Protein AF-A0A3B1D329-F1 (afdb_monomer_lite)

InterPro domains:
  IPR002586 CobQ/CobB/MinD/ParA nucleotide binding domain [PF01656] (5-51)
  IPR027417 P-loop containing nucleoside triphosphate hydrolase [G3DSA:3.40.50.300] (2-54)
  IPR027417 P-loop containing nucleoside triphosphate hydrolase [SSF52540] (1-50)

Radius of gyration: 12.96 Å; chains: 1; bounding box: 32×29×29 Å

Structure (mmCIF, N/CA/C/O backbone):
data_AF-A0A3B1D329-F1
#
_entry.id   AF-A0A3B1D329-F1
#
loop_
_atom_site.group_PDB
_atom_site.id
_atom_site.type_symbol
_atom_site.label_atom_id
_atom_site.label_alt_id
_atom_site.label_comp_id
_atom_site.label_asym_id
_atom_site.label_entity_id
_atom_site.label_seq_id
_atom_site.pdbx_PDB_ins_code
_atom_site.Cartn_x
_atom_site.Cartn_y
_atom_site.Cartn_z
_atom_site.occupancy
_atom_site.B_iso_or_equiv
_atom_site.auth_seq_id
_atom_site.auth_comp_id
_atom_site.auth_asym_id
_atom_site.auth_atom_id
_atom_site.pdbx_PDB_model_num
ATOM 1 N N . MET A 1 1 ? -5.398 -6.937 19.341 1.00 67.31 1 MET A N 1
ATOM 2 C CA . MET A 1 1 ? -4.667 -7.782 18.371 1.00 67.31 1 MET A CA 1
ATOM 3 C C . MET A 1 1 ? -4.916 -7.240 16.974 1.00 67.31 1 MET A C 1
ATOM 5 O O . MET A 1 1 ? -6.066 -7.178 16.560 1.00 67.31 1 MET A O 1
ATOM 9 N N . THR A 1 2 ? -3.877 -6.784 16.281 1.00 84.25 2 THR A N 1
ATOM 10 C CA . THR A 1 2 ? -3.965 -6.260 14.907 1.00 84.25 2 THR A CA 1
ATOM 11 C C . THR A 1 2 ? -3.833 -7.412 13.910 1.00 84.25 2 THR A C 1
ATOM 13 O O . THR A 1 2 ? -3.003 -8.297 14.108 1.00 84.25 2 THR A O 1
ATOM 16 N N . ARG A 1 3 ? -4.652 -7.431 12.851 1.00 92.75 3 ARG A N 1
ATOM 17 C CA . ARG A 1 3 ? -4.521 -8.420 11.766 1.00 92.75 3 ARG A CA 1
ATOM 18 C C . ARG A 1 3 ? -3.524 -7.893 10.732 1.00 92.75 3 ARG A C 1
ATOM 20 O O . ARG A 1 3 ? -3.607 -6.723 10.368 1.00 92.75 3 ARG A O 1
ATOM 27 N N . SER A 1 4 ? -2.641 -8.759 10.241 1.00 94.12 4 SER A N 1
ATOM 28 C CA . SER A 1 4 ? -1.665 -8.426 9.197 1.00 94.12 4 SER A CA 1
ATOM 29 C C . SER A 1 4 ? -1.916 -9.258 7.943 1.00 94.12 4 SER A C 1
ATOM 31 O O . SER A 1 4 ? -2.175 -10.456 8.035 1.00 94.12 4 SER A O 1
ATOM 33 N N . LEU A 1 5 ? -1.823 -8.619 6.775 1.00 95.06 5 LEU A N 1
ATOM 34 C CA . LEU A 1 5 ? -1.936 -9.251 5.461 1.00 95.06 5 LEU A CA 1
ATOM 35 C C . LEU A 1 5 ? -0.698 -8.898 4.633 1.00 95.06 5 LEU A C 1
ATOM 37 O O . LEU A 1 5 ? -0.435 -7.723 4.385 1.00 95.06 5 LEU A O 1
ATOM 41 N N . MET A 1 6 ? 0.052 -9.911 4.201 1.00 95.69 6 MET A N 1
ATOM 42 C CA . MET A 1 6 ? 1.231 -9.729 3.356 1.00 95.69 6 MET A CA 1
ATOM 43 C C . MET A 1 6 ? 0.872 -9.963 1.890 1.00 95.69 6 MET A C 1
ATOM 45 O O . MET A 1 6 ? 0.334 -11.011 1.543 1.00 95.69 6 MET A O 1
ATOM 49 N N . ILE A 1 7 ? 1.205 -9.001 1.028 1.00 95.50 7 ILE A N 1
ATOM 50 C CA . ILE A 1 7 ? 1.027 -9.122 -0.422 1.00 95.50 7 ILE A CA 1
ATOM 51 C C . ILE A 1 7 ? 2.373 -9.458 -1.059 1.00 95.50 7 ILE A C 1
ATOM 53 O O . ILE A 1 7 ? 3.320 -8.674 -0.986 1.00 95.50 7 ILE A O 1
ATOM 57 N N . GLN A 1 8 ? 2.440 -10.631 -1.684 1.00 95.12 8 GLN A N 1
ATOM 58 C CA . GLN A 1 8 ? 3.638 -11.171 -2.323 1.00 95.12 8 GLN A CA 1
ATOM 59 C C . GLN A 1 8 ? 3.508 -11.172 -3.847 1.00 95.12 8 GLN A C 1
ATOM 61 O O . GLN A 1 8 ? 2.416 -11.057 -4.398 1.00 95.12 8 GLN A O 1
ATOM 66 N N . GLY A 1 9 ? 4.637 -11.286 -4.541 1.00 92.94 9 GLY A N 1
ATOM 67 C CA . GLY A 1 9 ? 4.678 -11.396 -5.997 1.00 92.94 9 GLY A CA 1
ATOM 68 C C . GLY A 1 9 ? 6.030 -11.912 -6.469 1.00 92.94 9 GLY A C 1
ATOM 69 O O . GLY A 1 9 ? 7.016 -11.820 -5.746 1.00 92.94 9 GLY A O 1
ATOM 70 N N . THR A 1 10 ? 6.073 -12.441 -7.687 1.00 95.44 10 THR A N 1
ATOM 71 C CA . THR A 1 10 ? 7.213 -13.198 -8.236 1.00 95.44 10 THR A CA 1
ATOM 72 C C . THR A 1 10 ? 8.360 -12.335 -8.766 1.00 95.44 10 THR A C 1
ATOM 74 O O . THR A 1 10 ? 9.387 -12.863 -9.174 1.00 95.44 10 THR A O 1
ATOM 77 N N . GLY A 1 11 ? 8.215 -11.009 -8.754 1.00 91.75 11 GLY A N 1
ATOM 78 C CA . GLY A 1 11 ? 9.249 -10.087 -9.215 1.00 91.75 11 GLY A CA 1
ATOM 79 C C . GLY A 1 11 ? 9.058 -8.664 -8.705 1.00 91.75 11 GLY A C 1
ATOM 80 O O . GLY A 1 11 ? 8.039 -8.322 -8.086 1.00 91.75 11 GLY A O 1
ATOM 81 N N . SER A 1 12 ? 10.047 -7.807 -8.961 1.00 89.56 12 SER A N 1
ATOM 82 C CA . SER A 1 12 ? 9.899 -6.358 -8.786 1.00 89.56 12 SER A CA 1
ATOM 83 C C . SER A 1 12 ? 8.978 -5.784 -9.871 1.00 89.56 12 SER A C 1
ATOM 85 O O . SER A 1 12 ? 8.817 -6.379 -10.929 1.00 89.56 12 SER A O 1
ATOM 87 N N . GLY A 1 13 ? 8.304 -4.666 -9.600 1.00 89.81 13 GLY A N 1
ATOM 88 C CA . GLY A 1 13 ? 7.458 -3.992 -10.600 1.00 89.81 13 GLY A CA 1
ATOM 89 C C . GLY A 1 13 ? 6.123 -4.667 -10.957 1.00 89.81 13 GLY A C 1
ATOM 90 O O . GLY A 1 13 ? 5.291 -4.022 -11.578 1.00 89.81 13 GLY A O 1
ATOM 91 N N . VAL A 1 14 ? 5.838 -5.891 -10.493 1.00 95.81 14 VAL A N 1
ATOM 92 C CA . VAL A 1 14 ? 4.595 -6.642 -10.815 1.00 95.81 14 VAL A CA 1
ATOM 93 C C . VAL A 1 14 ? 3.291 -6.063 -10.221 1.00 95.81 14 VAL A C 1
ATOM 95 O O . VAL A 1 14 ? 2.284 -6.752 -10.138 1.00 95.81 14 VAL A O 1
ATOM 98 N N . GLY A 1 15 ? 3.295 -4.817 -9.739 1.00 95.00 15 GLY A N 1
ATOM 99 C CA . GLY A 1 15 ? 2.081 -4.134 -9.269 1.00 95.00 15 GLY A CA 1
ATOM 100 C C . GLY A 1 15 ? 1.691 -4.355 -7.801 1.00 95.00 15 GLY A C 1
ATOM 101 O O . GLY A 1 15 ? 0.646 -3.870 -7.379 1.00 95.00 15 GLY A O 1
ATOM 102 N N . LYS A 1 16 ? 2.530 -5.004 -6.978 1.00 94.94 16 LYS A N 1
ATOM 103 C CA . LYS A 1 16 ? 2.241 -5.266 -5.545 1.00 94.94 16 LYS A CA 1
ATOM 104 C C . LYS A 1 16 ? 1.791 -4.016 -4.777 1.00 94.94 16 LYS A C 1
ATOM 106 O O . LYS A 1 16 ? 0.804 -4.057 -4.053 1.00 94.94 16 LYS A O 1
ATOM 111 N N . SER A 1 17 ? 2.489 -2.893 -4.958 1.00 93.31 17 SER A N 1
ATOM 112 C CA . SER A 1 17 ? 2.148 -1.631 -4.286 1.00 93.31 17 SER A CA 1
ATOM 113 C C . SER A 1 17 ? 0.801 -1.061 -4.737 1.00 93.31 17 SER A C 1
ATOM 115 O O . SER A 1 17 ? 0.081 -0.508 -3.912 1.00 93.31 17 SER A O 1
ATOM 117 N N . PHE A 1 18 ? 0.432 -1.240 -6.008 1.00 96.38 18 PHE A N 1
ATOM 118 C CA . PHE A 1 18 ? -0.866 -0.807 -6.526 1.00 96.38 18 PHE A CA 1
ATOM 119 C C . PHE A 1 18 ? -2.006 -1.633 -5.917 1.00 96.38 18 PHE A C 1
ATOM 121 O O . PHE A 1 18 ? -2.992 -1.075 -5.441 1.00 96.38 18 PHE A O 1
ATOM 128 N N . VAL A 1 19 ? -1.823 -2.955 -5.830 1.00 97.44 19 VAL A N 1
ATOM 129 C CA . VAL A 1 19 ? -2.774 -3.857 -5.161 1.00 97.44 19 VAL A CA 1
ATOM 130 C C . VAL A 1 19 ? -2.930 -3.497 -3.681 1.00 97.44 19 VAL A C 1
ATOM 132 O O . VAL A 1 19 ? -4.055 -3.376 -3.202 1.00 97.44 19 VAL A O 1
ATOM 135 N N . VAL A 1 20 ? -1.825 -3.262 -2.961 1.00 97.12 20 VAL A N 1
ATOM 136 C CA . VAL A 1 20 ? -1.864 -2.827 -1.551 1.00 97.12 20 VAL A CA 1
ATOM 137 C C . VAL A 1 20 ? -2.647 -1.520 -1.397 1.00 97.12 20 VAL A C 1
ATOM 139 O O . VAL A 1 20 ? -3.515 -1.439 -0.532 1.00 97.12 20 VAL A O 1
ATOM 142 N N . ALA A 1 21 ? -2.403 -0.520 -2.250 1.00 97.19 21 ALA A N 1
ATOM 143 C CA . ALA A 1 21 ? -3.131 0.748 -2.208 1.00 97.19 21 ALA A CA 1
ATOM 144 C C . ALA A 1 21 ? -4.644 0.564 -2.446 1.00 97.19 21 ALA A C 1
ATOM 146 O O . ALA A 1 21 ? -5.455 1.151 -1.726 1.00 97.19 21 ALA A O 1
ATOM 147 N N . GLY A 1 22 ? -5.026 -0.290 -3.403 1.00 98.25 22 GLY A N 1
ATOM 148 C CA . GLY A 1 22 ? -6.424 -0.638 -3.672 1.00 98.25 22 GLY A CA 1
ATOM 149 C C . GLY A 1 22 ? -7.105 -1.328 -2.487 1.00 98.25 22 GLY A C 1
ATOM 150 O O . GLY A 1 22 ? -8.200 -0.938 -2.088 1.00 98.25 22 GLY A O 1
ATOM 151 N N . LEU A 1 23 ? -6.432 -2.292 -1.854 1.00 98.06 23 LEU A N 1
ATOM 152 C CA . LEU A 1 23 ? -6.943 -2.953 -0.649 1.00 98.06 23 LEU A CA 1
ATOM 153 C C . LEU A 1 23 ? -7.098 -1.971 0.517 1.00 98.06 23 LEU A C 1
ATOM 155 O O . LEU A 1 23 ? -8.130 -1.972 1.183 1.00 98.06 23 LEU A O 1
ATOM 159 N N . CYS A 1 24 ? -6.119 -1.087 0.736 1.00 97.88 24 CYS A N 1
ATOM 160 C CA . CYS A 1 24 ? -6.230 -0.039 1.751 1.00 97.88 24 CYS A CA 1
ATOM 161 C C . CYS A 1 24 ? -7.441 0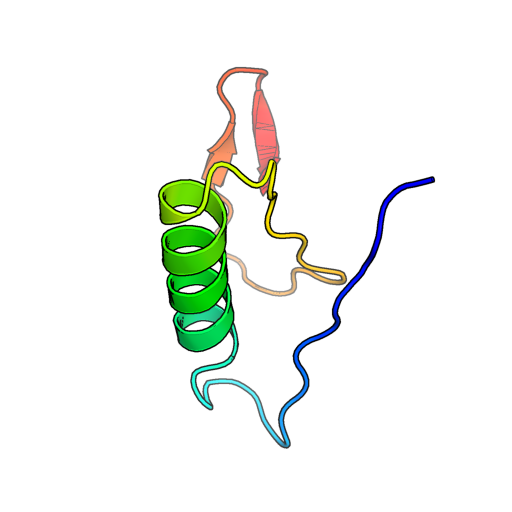.871 1.504 1.00 97.88 24 CYS A C 1
ATOM 163 O O . CYS A 1 24 ? -8.128 1.237 2.456 1.00 97.88 24 CYS A O 1
ATOM 165 N N . ARG A 1 25 ? -7.734 1.213 0.242 1.00 98.50 25 ARG A N 1
ATOM 166 C CA . ARG A 1 25 ? -8.927 1.991 -0.115 1.00 98.50 25 ARG A CA 1
ATOM 167 C C . ARG A 1 25 ? -10.209 1.251 0.257 1.00 98.50 25 ARG A C 1
ATOM 169 O O . ARG A 1 25 ? -11.017 1.812 0.987 1.00 98.50 25 ARG A O 1
ATOM 176 N N . ILE A 1 26 ? -10.344 -0.005 -0.170 1.00 98.50 26 ILE A N 1
ATOM 177 C CA . ILE A 1 26 ? -11.524 -0.837 0.106 1.00 98.50 26 ILE A CA 1
ATOM 178 C C . ILE A 1 26 ? -11.751 -0.983 1.615 1.00 98.50 26 ILE A C 1
ATOM 180 O O . ILE A 1 26 ? -12.849 -0.730 2.099 1.00 98.50 26 ILE A O 1
ATOM 184 N N . PHE A 1 27 ? -10.715 -1.338 2.381 1.00 97.81 27 PHE A N 1
ATOM 185 C CA . PHE A 1 27 ? -10.844 -1.517 3.829 1.00 97.81 27 PHE A CA 1
ATOM 186 C C . PHE A 1 27 ? -11.224 -0.222 4.541 1.00 97.81 27 PHE A C 1
ATOM 188 O O . PHE A 1 27 ? -12.084 -0.235 5.420 1.00 97.81 27 PHE A O 1
ATOM 195 N N 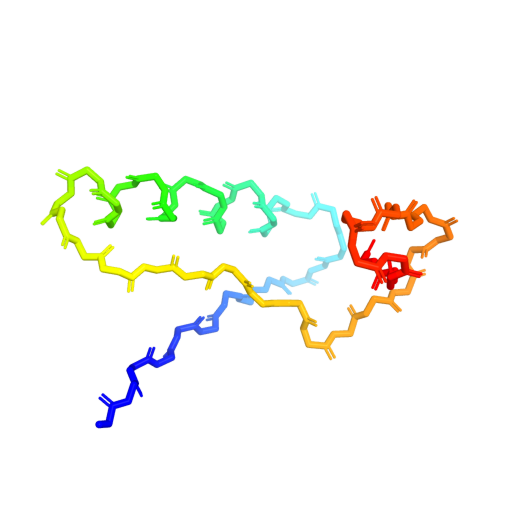. ARG A 1 28 ? -10.642 0.906 4.131 1.00 98.12 28 ARG A N 1
ATOM 196 C CA . ARG A 1 28 ? -11.024 2.212 4.665 1.00 98.12 28 ARG A CA 1
ATOM 197 C C . ARG A 1 28 ? -12.488 2.536 4.363 1.00 98.12 28 ARG A C 1
ATOM 199 O O . ARG A 1 28 ? -13.183 3.017 5.250 1.00 98.12 28 ARG A O 1
ATOM 206 N N . ASP A 1 29 ? -12.958 2.261 3.149 1.00 98.56 29 ASP A N 1
ATOM 207 C CA . ASP A 1 29 ? -14.346 2.518 2.748 1.00 98.56 29 ASP A CA 1
ATOM 208 C C . ASP A 1 29 ? -15.337 1.584 3.485 1.00 98.56 29 ASP A C 1
ATOM 210 O O . ASP A 1 29 ? -16.483 1.954 3.714 1.00 98.56 29 ASP A O 1
ATOM 214 N N . MET A 1 30 ? -14.872 0.424 3.965 1.00 98.19 30 MET A N 1
ATOM 215 C CA . MET A 1 30 ? -15.598 -0.463 4.890 1.00 98.19 30 MET A CA 1
ATOM 216 C C . MET A 1 30 ? -15.538 -0.016 6.367 1.00 98.19 30 MET A C 1
ATOM 218 O O . MET A 1 30 ? -16.026 -0.728 7.242 1.00 98.19 30 MET A O 1
ATOM 222 N N . GLY A 1 31 ? -14.908 1.122 6.683 1.00 97.88 31 GLY A N 1
ATOM 223 C CA . GLY A 1 31 ? -14.728 1.603 8.059 1.00 97.88 31 GLY A CA 1
ATOM 224 C C . GLY A 1 31 ? -13.642 0.868 8.855 1.00 97.88 31 GLY A C 1
ATOM 225 O O . GLY A 1 31 ? -13.528 1.050 10.068 1.00 97.88 31 GLY A O 1
ATOM 226 N N . ILE A 1 32 ? -12.818 0.044 8.202 1.00 96.88 32 ILE A N 1
ATOM 227 C CA . ILE A 1 32 ? -11.727 -0.695 8.843 1.00 96.88 32 ILE A CA 1
ATOM 228 C C . ILE A 1 32 ? -10.488 0.200 8.914 1.00 96.88 32 ILE A C 1
ATOM 230 O O . ILE A 1 32 ? -9.999 0.712 7.904 1.00 96.88 32 ILE A O 1
ATOM 234 N N . LYS A 1 33 ? -9.919 0.342 10.118 1.00 96.88 33 LYS A N 1
ATOM 235 C CA . LYS A 1 33 ? -8.633 1.021 10.304 1.00 96.88 33 L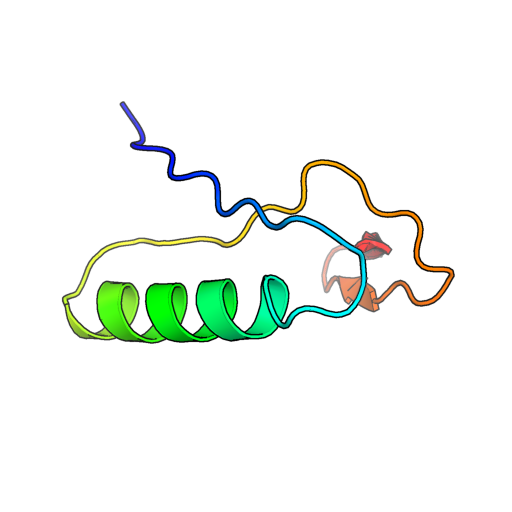YS A CA 1
ATOM 236 C C . LYS A 1 33 ? -7.519 0.182 9.672 1.00 96.88 33 LYS A C 1
ATOM 238 O O . LYS A 1 33 ? -7.195 -0.897 10.160 1.00 96.88 33 LYS A O 1
ATOM 243 N N . VAL A 1 34 ? -6.926 0.697 8.600 1.00 96.88 34 VAL A N 1
ATOM 244 C CA . VAL A 1 34 ? -5.865 0.042 7.827 1.00 96.88 34 VAL A CA 1
ATOM 245 C C . VAL A 1 34 ? -4.674 0.983 7.661 1.00 96.88 34 VAL A C 1
ATOM 247 O O . VAL A 1 34 ? -4.849 2.191 7.514 1.00 96.88 34 VAL A O 1
ATOM 250 N N . ALA A 1 35 ? -3.466 0.425 7.657 1.00 95.19 35 ALA A N 1
ATOM 251 C CA . ALA A 1 35 ? -2.247 1.126 7.276 1.00 95.19 35 ALA A CA 1
ATOM 252 C C . ALA A 1 35 ? -1.386 0.212 6.386 1.00 95.19 35 ALA A C 1
ATOM 254 O O . ALA A 1 35 ? -1.276 -0.981 6.685 1.00 95.19 35 ALA A O 1
ATOM 255 N N . PRO A 1 36 ? -0.792 0.728 5.296 1.00 94.00 36 P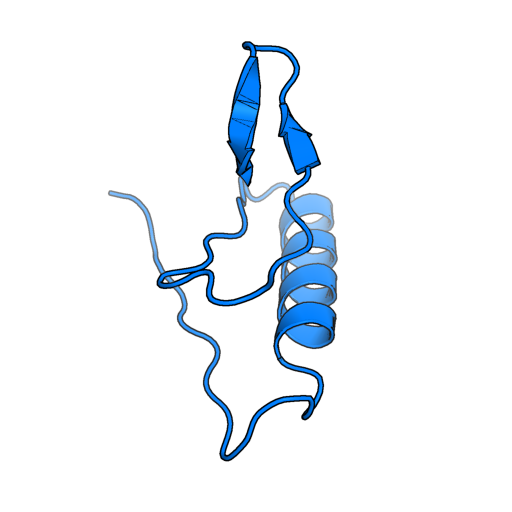RO A N 1
ATOM 256 C CA . PRO A 1 36 ? 0.188 -0.023 4.526 1.00 94.00 36 PRO A CA 1
ATOM 257 C C . PRO A 1 36 ? 1.512 -0.115 5.295 1.00 94.00 36 PRO A C 1
ATOM 259 O O . PRO A 1 36 ? 1.888 0.803 6.021 1.00 94.00 36 PRO A O 1
ATOM 262 N N . PHE A 1 37 ? 2.246 -1.206 5.091 1.00 91.44 37 PHE A N 1
ATOM 263 C CA . PHE A 1 37 ? 3.595 -1.384 5.620 1.00 91.44 37 PHE A CA 1
ATOM 264 C C . PHE A 1 37 ? 4.480 -2.038 4.561 1.00 91.44 37 PHE A C 1
ATOM 266 O O . PHE A 1 37 ? 4.084 -3.020 3.929 1.00 91.44 37 PHE A O 1
ATOM 273 N N . LYS A 1 38 ? 5.678 -1.487 4.357 1.00 88.00 38 LYS A N 1
ATOM 274 C CA . LYS A 1 38 ? 6.680 -2.026 3.437 1.00 88.00 38 LYS A CA 1
ATOM 275 C C . LYS A 1 38 ? 7.805 -2.626 4.277 1.00 88.00 38 LYS A C 1
ATOM 277 O O . LYS A 1 38 ? 8.519 -1.896 4.948 1.00 88.00 38 LYS A O 1
ATOM 282 N N . SER A 1 39 ? 7.947 -3.950 4.247 1.00 83.50 39 SER A N 1
ATOM 283 C CA . SER A 1 39 ? 8.911 -4.671 5.095 1.00 83.50 39 SER A CA 1
ATOM 284 C C . SER A 1 39 ? 10.369 -4.333 4.793 1.00 83.50 39 SER A C 1
ATOM 286 O O . SER A 1 39 ? 11.217 -4.440 5.669 1.00 83.50 39 SER A O 1
ATOM 288 N N . GLN A 1 40 ? 10.660 -3.949 3.550 1.00 77.81 40 GLN A N 1
ATOM 289 C CA . GLN A 1 40 ? 11.981 -3.523 3.117 1.00 77.81 40 GLN A CA 1
ATOM 290 C C . GLN A 1 40 ? 11.824 -2.470 2.022 1.00 77.81 40 GLN A C 1
ATOM 292 O O . GLN A 1 40 ? 11.167 -2.713 1.001 1.00 77.81 40 GLN A O 1
ATOM 297 N N . ASN A 1 41 ? 12.420 -1.297 2.232 1.00 75.31 41 ASN A N 1
ATOM 298 C CA . ASN A 1 41 ? 12.576 -0.303 1.183 1.00 75.31 41 ASN A CA 1
ATOM 299 C C . ASN A 1 41 ? 14.009 -0.381 0.635 1.00 75.31 41 ASN A C 1
ATOM 301 O O . ASN A 1 41 ? 14.969 -0.243 1.381 1.00 75.31 41 ASN A O 1
ATOM 305 N N . MET A 1 42 ? 14.138 -0.658 -0.662 1.00 72.69 42 MET A N 1
ATOM 306 C CA . MET A 1 42 ? 15.408 -0.599 -1.403 1.00 72.69 42 MET A CA 1
ATOM 307 C C . MET A 1 42 ? 15.356 0.454 -2.517 1.00 72.69 42 MET A C 1
ATOM 309 O O . MET A 1 42 ? 16.231 0.495 -3.377 1.00 72.69 42 MET A O 1
ATOM 313 N N . ALA A 1 43 ? 14.297 1.268 -2.555 1.00 71.56 43 ALA A N 1
ATOM 314 C CA . ALA A 1 43 ? 14.210 2.363 -3.502 1.00 71.56 43 ALA A CA 1
ATOM 315 C C . ALA A 1 43 ? 15.041 3.546 -2.993 1.00 71.56 43 ALA A C 1
ATOM 317 O O . ALA A 1 43 ? 14.994 3.872 -1.813 1.00 71.56 43 ALA A O 1
ATOM 318 N N . LEU A 1 44 ? 15.734 4.225 -3.907 1.00 74.06 44 LEU A N 1
ATOM 319 C CA . LEU A 1 44 ? 16.429 5.493 -3.639 1.00 74.06 44 LEU A CA 1
ATOM 320 C C . LEU A 1 44 ? 15.468 6.695 -3.562 1.00 74.06 44 LEU A C 1
ATOM 322 O O . LEU A 1 44 ? 15.903 7.829 -3.407 1.00 74.06 44 LEU A O 1
ATOM 326 N N . ASN A 1 45 ? 14.165 6.445 -3.691 1.00 75.31 45 ASN A N 1
ATOM 327 C CA . ASN A 1 45 ? 13.121 7.459 -3.687 1.00 75.31 45 ASN A CA 1
ATOM 328 C C . ASN A 1 45 ? 12.377 7.369 -2.351 1.00 75.31 45 ASN A C 1
ATOM 330 O O . ASN A 1 45 ? 11.388 6.634 -2.260 1.00 75.31 45 ASN A O 1
ATOM 334 N N . SER A 1 46 ? 12.885 8.063 -1.331 1.00 79.62 46 SER A N 1
ATOM 335 C CA . SER A 1 46 ? 12.201 8.225 -0.047 1.00 79.62 46 SER A CA 1
ATOM 336 C C . SER A 1 46 ? 11.319 9.476 -0.042 1.00 79.62 46 SER A C 1
ATOM 338 O O . SER A 1 46 ? 11.537 10.434 -0.789 1.00 79.62 46 SER A O 1
ATOM 340 N N . PHE A 1 47 ? 10.277 9.454 0.782 1.00 85.31 47 PHE A N 1
ATOM 341 C CA . PHE A 1 47 ? 9.408 10.591 1.052 1.00 85.31 47 PHE A CA 1
ATOM 342 C C . PHE A 1 47 ? 9.580 11.055 2.500 1.00 85.31 47 PHE A C 1
ATOM 344 O O . PHE A 1 47 ? 9.598 10.240 3.423 1.00 85.31 47 PHE A O 1
ATOM 351 N N . VAL A 1 48 ? 9.666 12.370 2.710 1.00 89.75 48 VAL A N 1
ATOM 352 C CA . VAL A 1 48 ? 9.791 12.958 4.050 1.00 89.75 48 VAL A CA 1
ATOM 353 C C . VAL A 1 48 ? 8.408 13.080 4.686 1.00 89.75 48 VAL A C 1
ATOM 355 O O . VAL A 1 48 ? 7.519 13.767 4.185 1.00 89.75 48 VAL A O 1
ATOM 358 N N . THR A 1 49 ? 8.224 12.390 5.804 1.00 89.81 49 THR A N 1
ATOM 359 C CA . THR A 1 49 ? 7.012 12.446 6.630 1.00 89.81 49 THR A CA 1
ATOM 360 C C . THR A 1 49 ? 6.892 13.791 7.349 1.00 89.81 49 THR A C 1
ATOM 362 O O . THR A 1 49 ? 7.855 14.550 7.459 1.00 89.81 49 THR A O 1
ATOM 365 N N . LYS A 1 50 ? 5.702 14.107 7.874 1.00 91.62 50 LYS A N 1
ATOM 366 C CA . LYS A 1 50 ? 5.465 15.381 8.578 1.00 91.62 50 LYS A CA 1
ATOM 367 C C . LYS A 1 50 ? 6.314 15.511 9.844 1.00 91.62 50 LYS A C 1
ATOM 369 O O . LYS A 1 50 ? 6.625 16.616 10.268 1.00 91.62 50 LYS A O 1
ATOM 374 N N . GLU A 1 51 ? 6.681 14.378 10.420 1.00 94.06 51 GLU A N 1
ATOM 375 C CA . GLU A 1 51 ? 7.480 14.221 11.625 1.00 94.06 51 GLU A CA 1
ATOM 376 C C . GLU A 1 51 ? 8.993 14.212 11.331 1.00 94.06 51 GLU A C 1
ATOM 378 O O . GLU A 1 51 ? 9.794 14.042 12.245 1.00 94.06 51 GLU A O 1
ATOM 383 N N . GLY A 1 52 ? 9.397 14.389 10.065 1.00 90.44 52 GLY A N 1
ATOM 384 C CA . GLY A 1 52 ? 10.799 14.430 9.639 1.00 90.44 52 GLY A CA 1
ATOM 385 C C . GLY A 1 52 ? 11.459 13.060 9.447 1.00 90.44 52 GLY A C 1
ATOM 386 O O . GLY A 1 52 ? 12.653 13.003 9.173 1.00 90.44 52 GLY A O 1
ATOM 387 N N . GLY A 1 53 ? 10.711 11.960 9.572 1.00 85.56 53 GLY A N 1
ATOM 388 C CA . GLY A 1 53 ? 11.175 10.618 9.198 1.00 85.56 53 GLY A CA 1
ATOM 389 C C . GLY A 1 53 ? 11.066 10.350 7.693 1.00 85.56 53 GLY A C 1
ATOM 390 O O . GLY A 1 53 ? 10.400 11.098 6.9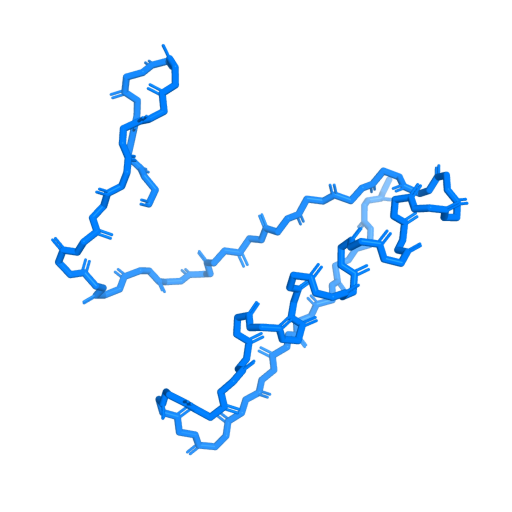77 1.00 85.56 53 GLY A O 1
ATOM 391 N N . GLU A 1 54 ? 11.653 9.250 7.225 1.00 83.12 54 GLU A N 1
ATOM 392 C CA . GLU A 1 54 ? 11.649 8.841 5.813 1.00 83.12 54 GLU A CA 1
ATOM 393 C C . GLU A 1 54 ? 10.822 7.565 5.584 1.00 83.12 54 GLU A C 1
ATOM 395 O O . GLU A 1 54 ? 10.835 6.653 6.416 1.00 83.12 54 GLU A O 1
ATOM 400 N N . ILE A 1 55 ? 10.118 7.491 4.447 1.00 79.62 55 ILE A N 1
ATOM 401 C CA . ILE A 1 55 ? 9.381 6.300 3.982 1.00 79.62 55 ILE A CA 1
ATOM 402 C C . ILE A 1 55 ? 9.683 5.958 2.527 1.00 79.62 55 ILE A C 1
ATOM 404 O O . ILE A 1 55 ? 9.767 6.890 1.700 1.00 79.62 55 ILE A O 1
#

pLDDT: mean 90.67, std 8.2, range [67.31, 98.56]

Organism: NCBI:txid652676

Sequence (55 aa):
MTRSLMIQGTGSGVGKSFVVAGLCRIFRDMGIKVAPFK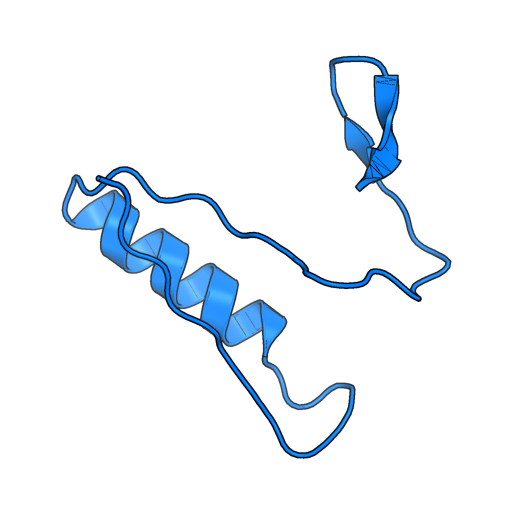SQNMALNSFVTKEGGEI

Secondary structure (DSSP, 8-state):
---------SSTTSSHHHHHHHHHHHHHHTT-------S----S---B-TTS-B-

Foldseek 3Di:
DDDDDDQDDDDPPPCSVVVQVVVCVVCVVVVHDDDDDDPDDPDPDWDQDPVRDTD